Protein AF-A0A173Z2Z6-F1 (afdb_monomer_lite)

pLDDT: mean 86.47, std 11.41, range [49.81, 96.62]

Secondary structure (DSSP, 8-state):
---EEEE---TT---TTHHHHHHHHHHHHHHHT-EEEE----SSGGGTT--HHHHHHHHHTT--GGGBGGG-HHHHHHHS--

Foldseek 3Di:
DAAEEEDEQDPPDPDDPSLVVVLVVQLVCVVRVYAYEYAQPDPDPVSGPPCVVVVVSCVVNVHDPVSYQVPDPVSVVVVDDD

Organism: NCBI:txid418240

Radius of gyration: 13.09 Å; chains: 1; bounding box: 34×26×36 Å

Structure (mmCIF, N/CA/C/O backbone):
data_AF-A0A173Z2Z6-F1
#
_entry.id   AF-A0A173Z2Z6-F1
#
loop_
_atom_site.group_PDB
_atom_site.id
_atom_site.type_symbol
_atom_site.label_atom_id
_atom_site.label_alt_id
_atom_site.label_comp_id
_atom_site.label_asym_id
_atom_site.label_entity_id
_atom_site.label_seq_id
_atom_site.pdbx_PDB_ins_code
_atom_site.Cartn_x
_atom_site.Cartn_y
_atom_site.Cartn_z
_atom_site.occupancy
_atom_site.B_iso_or_equiv
_atom_site.auth_seq_id
_atom_site.auth_comp_id
_atom_site.auth_asym_id
_atom_site.auth_atom_id
_atom_site.pdbx_PDB_model_num
ATOM 1 N N . MET A 1 1 ? -19.258 -4.684 9.016 1.00 53.97 1 MET A N 1
ATOM 2 C CA . MET A 1 1 ? -17.918 -5.272 8.799 1.00 53.97 1 MET A CA 1
ATOM 3 C C . MET A 1 1 ? -17.314 -4.541 7.615 1.00 53.97 1 MET A C 1
ATOM 5 O O . MET A 1 1 ? -17.894 -4.628 6.543 1.00 53.97 1 MET A O 1
ATOM 9 N N . THR A 1 2 ? -16.268 -3.733 7.808 1.00 57.56 2 THR A N 1
ATOM 10 C CA . THR A 1 2 ? -15.618 -3.059 6.675 1.00 57.56 2 THR A CA 1
ATOM 11 C C . THR A 1 2 ? -14.907 -4.113 5.821 1.00 57.56 2 THR A C 1
ATOM 13 O O . THR A 1 2 ? -14.187 -4.945 6.386 1.00 57.56 2 THR A O 1
ATOM 16 N N . PRO A 1 3 ? -15.149 -4.161 4.499 1.00 65.00 3 PRO A N 1
ATOM 17 C CA . PRO A 1 3 ? -14.389 -5.029 3.609 1.00 65.00 3 PRO A CA 1
ATOM 18 C C . PRO A 1 3 ? -12.914 -4.615 3.638 1.00 65.00 3 PRO A C 1
ATOM 20 O O . PRO A 1 3 ? -12.591 -3.439 3.802 1.00 65.00 3 PRO A O 1
ATOM 23 N N . LYS A 1 4 ? -12.024 -5.603 3.535 1.00 67.38 4 LYS A N 1
ATOM 24 C CA . LYS A 1 4 ? -10.569 -5.425 3.583 1.00 67.38 4 LYS A CA 1
ATOM 25 C C . LYS A 1 4 ? -9.962 -6.153 2.401 1.00 67.38 4 LYS A C 1
ATOM 27 O O . LYS A 1 4 ? -10.411 -7.256 2.084 1.00 67.38 4 LYS A O 1
ATOM 32 N N . ILE A 1 5 ? -8.942 -5.565 1.793 1.00 75.62 5 ILE A N 1
ATOM 33 C CA . ILE A 1 5 ? -8.221 -6.179 0.678 1.00 75.62 5 ILE A CA 1
ATOM 34 C C . ILE A 1 5 ? -6.739 -6.250 1.050 1.00 75.62 5 ILE A C 1
ATOM 36 O O . ILE A 1 5 ? -6.147 -5.268 1.489 1.00 75.62 5 ILE A O 1
ATOM 40 N N . SER A 1 6 ? -6.137 -7.428 0.899 1.00 72.12 6 SER A N 1
ATOM 41 C CA . SER A 1 6 ? -4.679 -7.553 0.936 1.00 72.12 6 SER A CA 1
ATOM 42 C C . SER A 1 6 ? -4.143 -7.227 -0.454 1.00 72.12 6 SER A C 1
ATOM 44 O O . SER A 1 6 ? -4.604 -7.824 -1.429 1.00 72.12 6 SER A O 1
ATOM 46 N N . LEU A 1 7 ? -3.216 -6.274 -0.551 1.00 72.31 7 LEU A N 1
ATOM 47 C CA . LEU A 1 7 ? -2.602 -5.867 -1.810 1.00 72.31 7 LEU A CA 1
ATOM 48 C C . LEU A 1 7 ? -1.100 -6.149 -1.764 1.00 72.31 7 LEU A C 1
ATOM 50 O O . LEU A 1 7 ? -0.389 -5.747 -0.843 1.00 72.31 7 LEU A O 1
ATOM 54 N N . SER A 1 8 ? -0.620 -6.820 -2.805 1.00 66.06 8 SER A N 1
ATOM 55 C CA . SER A 1 8 ? 0.801 -6.948 -3.090 1.00 66.06 8 SER A CA 1
ATOM 56 C C . SER A 1 8 ? 1.052 -6.611 -4.552 1.00 66.06 8 SER A C 1
ATOM 58 O O . SER A 1 8 ? 0.319 -7.061 -5.436 1.00 66.06 8 SER A O 1
ATOM 60 N N . PHE A 1 9 ? 2.073 -5.793 -4.792 1.00 69.25 9 PHE A N 1
ATOM 61 C CA . PHE A 1 9 ? 2.421 -5.278 -6.108 1.00 69.25 9 PHE A CA 1
ATOM 62 C C . PHE A 1 9 ? 3.787 -5.825 -6.515 1.00 69.25 9 PHE A C 1
ATOM 64 O O . PHE A 1 9 ? 4.799 -5.479 -5.914 1.00 69.25 9 PHE A O 1
ATOM 71 N N . ASN A 1 10 ? 3.829 -6.657 -7.558 1.00 61.62 10 ASN A N 1
ATOM 72 C CA . ASN A 1 10 ? 5.059 -7.304 -8.015 1.00 61.62 10 ASN A CA 1
ATOM 73 C C . ASN A 1 10 ? 5.523 -6.738 -9.371 1.00 61.62 10 ASN A C 1
ATOM 75 O O . ASN A 1 10 ? 4.786 -6.775 -10.357 1.00 61.62 10 ASN A O 1
ATOM 79 N N . LEU A 1 11 ? 6.771 -6.255 -9.433 1.00 49.81 11 LEU A N 1
ATOM 80 C CA . LEU A 1 11 ? 7.422 -5.714 -10.641 1.00 49.81 11 LEU A CA 1
ATOM 81 C C . LEU A 1 11 ? 7.638 -6.752 -11.754 1.00 49.81 11 LEU A C 1
ATOM 83 O O . LEU A 1 11 ? 7.715 -6.384 -12.922 1.00 49.81 11 LEU A O 1
ATOM 87 N N . ARG A 1 12 ? 7.732 -8.038 -11.404 1.00 56.66 12 ARG A N 1
ATOM 88 C CA . ARG A 1 12 ? 7.869 -9.168 -12.339 1.00 56.66 12 ARG A CA 1
ATOM 89 C C . ARG A 1 12 ? 6.529 -9.830 -12.652 1.00 56.66 12 ARG A C 1
ATOM 91 O O . ARG A 1 12 ? 6.494 -10.898 -13.259 1.00 56.66 12 ARG A O 1
ATOM 98 N N . GLY A 1 13 ? 5.427 -9.223 -12.212 1.00 63.03 13 GLY A N 1
ATOM 99 C CA . GLY A 1 13 ? 4.095 -9.741 -12.467 1.00 63.03 13 GLY A CA 1
ATOM 100 C C . GLY A 1 13 ? 3.831 -9.843 -13.967 1.00 63.03 13 GLY A C 1
ATOM 101 O O . GLY A 1 13 ? 3.921 -8.862 -14.695 1.00 63.03 13 GLY A O 1
ATOM 102 N N . PHE A 1 14 ? 3.435 -11.026 -14.429 1.00 74.75 14 PHE A N 1
ATOM 103 C CA . PHE A 1 14 ? 3.110 -11.291 -15.837 1.00 74.75 14 PHE A CA 1
ATOM 104 C C . PHE A 1 14 ? 1.769 -10.675 -16.287 1.00 74.75 14 PHE A C 1
ATOM 106 O O . PHE A 1 14 ? 1.281 -10.967 -17.378 1.00 74.75 14 PHE A O 1
ATOM 113 N N . ARG A 1 15 ? 1.123 -9.866 -15.434 1.00 82.12 15 ARG A N 1
ATOM 114 C CA . ARG A 1 15 ? -0.200 -9.301 -15.708 1.00 82.12 15 ARG A CA 1
ATOM 115 C C . ARG A 1 15 ? -0.069 -8.096 -16.633 1.00 82.12 15 ARG A C 1
ATOM 117 O O . ARG A 1 15 ? 0.597 -7.115 -16.312 1.00 82.12 15 ARG A O 1
ATOM 124 N N . ILE A 1 16 ? -0.758 -8.170 -17.765 1.00 85.75 16 ILE A N 1
ATOM 125 C CA . ILE A 1 16 ? -0.891 -7.059 -18.708 1.00 85.75 16 ILE A CA 1
ATOM 126 C C . ILE A 1 16 ? -1.517 -5.862 -17.973 1.00 85.75 16 ILE A C 1
ATOM 128 O O . ILE A 1 16 ? -2.489 -6.036 -17.238 1.00 85.75 16 ILE A O 1
ATOM 132 N N . GLN A 1 17 ? -0.947 -4.666 -18.168 1.00 88.56 17 GLN A N 1
ATOM 133 C CA . GLN A 1 17 ? -1.423 -3.402 -17.574 1.00 88.56 17 GLN A CA 1
ATOM 134 C C . GLN A 1 17 ? -1.502 -3.418 -16.037 1.00 88.56 17 GLN A C 1
ATOM 136 O O . GLN A 1 17 ? -2.383 -2.803 -15.440 1.00 88.56 17 GLN A O 1
ATOM 141 N N . ALA A 1 18 ? -0.605 -4.155 -15.369 1.00 86.06 18 ALA A N 1
ATOM 142 C CA . ALA A 1 18 ? -0.601 -4.234 -13.908 1.00 86.06 18 ALA A CA 1
ATOM 143 C C . ALA A 1 18 ? -0.582 -2.842 -13.256 1.00 86.06 18 ALA A C 1
ATOM 145 O O . ALA A 1 18 ? -1.390 -2.581 -12.380 1.00 86.06 18 ALA A O 1
ATOM 146 N N . TYR A 1 19 ? 0.262 -1.923 -13.740 1.00 87.44 19 TYR A N 1
ATOM 147 C CA . TYR A 1 19 ? 0.395 -0.579 -13.166 1.00 87.44 19 TYR A CA 1
ATOM 148 C C . TYR A 1 19 ? -0.909 0.229 -13.220 1.00 87.44 19 TYR A C 1
ATOM 150 O O . TYR A 1 19 ? -1.341 0.796 -12.219 1.00 87.44 19 TYR A O 1
ATOM 158 N N . GLU A 1 20 ? -1.556 0.265 -14.382 1.00 90.75 20 GLU A N 1
ATOM 159 C CA . GLU A 1 20 ? -2.801 1.000 -14.590 1.00 90.75 20 GLU A CA 1
ATOM 160 C C . GLU A 1 20 ? -3.939 0.397 -13.761 1.00 90.75 20 GLU A C 1
ATOM 162 O O . GLU A 1 20 ? -4.727 1.127 -13.155 1.00 90.75 20 GLU A O 1
ATOM 167 N N . ASN A 1 21 ? -3.985 -0.934 -13.684 1.00 90.81 21 ASN A N 1
ATOM 168 C CA . ASN A 1 21 ? -4.959 -1.656 -12.874 1.00 90.81 21 ASN A CA 1
ATOM 169 C C . ASN A 1 21 ? -4.745 -1.402 -11.374 1.00 90.81 21 ASN A C 1
ATOM 171 O O . ASN A 1 21 ? -5.716 -1.160 -10.658 1.00 90.81 21 ASN A O 1
ATOM 175 N N . ASP A 1 22 ? -3.496 -1.386 -10.905 1.00 90.81 22 ASP A N 1
ATOM 176 C CA . ASP A 1 22 ? -3.135 -1.090 -9.514 1.00 90.81 22 ASP A CA 1
ATOM 177 C C . ASP A 1 22 ? -3.654 0.300 -9.105 1.00 90.81 22 ASP A C 1
ATOM 179 O O . ASP A 1 22 ? -4.326 0.451 -8.081 1.00 90.81 22 ASP A O 1
ATOM 183 N N . ILE A 1 23 ? -3.434 1.311 -9.955 1.00 92.75 23 ILE A N 1
ATOM 184 C CA . ILE A 1 23 ? -3.949 2.674 -9.754 1.00 92.75 23 ILE A CA 1
ATOM 185 C C . ILE A 1 23 ? -5.479 2.687 -9.683 1.00 92.75 23 ILE A C 1
ATOM 187 O O . ILE A 1 23 ? -6.054 3.347 -8.813 1.00 92.75 23 ILE A O 1
ATOM 191 N N . GLN A 1 24 ? -6.158 1.984 -10.594 1.00 94.00 24 GLN A N 1
ATOM 192 C CA . GLN A 1 24 ? -7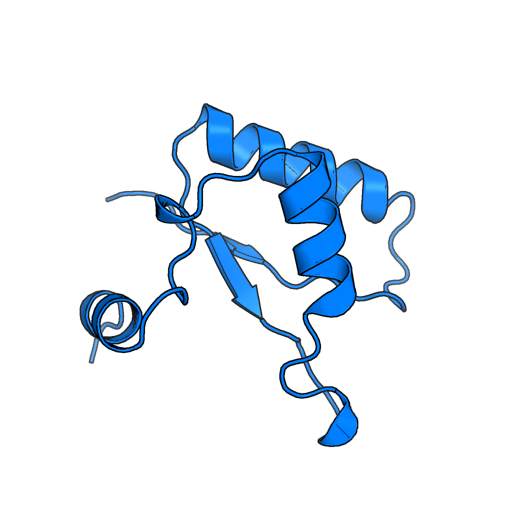.622 1.919 -10.601 1.00 94.00 24 GLN A CA 1
ATOM 193 C C . GLN A 1 24 ? -8.165 1.266 -9.329 1.00 94.00 24 GLN A C 1
ATOM 195 O O . GLN A 1 24 ? -9.092 1.800 -8.718 1.00 94.00 24 GLN A O 1
ATOM 200 N N . ILE A 1 25 ? -7.566 0.155 -8.896 1.00 92.75 25 ILE A N 1
ATOM 201 C CA . ILE A 1 25 ? -7.942 -0.545 -7.664 1.00 92.75 25 ILE A CA 1
ATOM 202 C C . ILE A 1 25 ? -7.771 0.377 -6.456 1.00 92.75 25 ILE A C 1
ATOM 204 O O . ILE A 1 25 ? -8.691 0.486 -5.644 1.00 92.75 25 ILE A O 1
ATOM 208 N N . LEU A 1 26 ? -6.646 1.088 -6.350 1.00 94.31 26 LEU A N 1
ATOM 209 C CA . LEU A 1 26 ? -6.400 2.008 -5.238 1.00 94.31 26 LEU A CA 1
ATOM 210 C C . LEU A 1 26 ? -7.402 3.168 -5.223 1.00 94.31 26 LEU A C 1
ATOM 212 O O . LEU A 1 26 ? -7.986 3.446 -4.178 1.00 94.31 26 LEU A O 1
ATOM 216 N N . LYS A 1 27 ? -7.702 3.780 -6.376 1.00 95.44 27 LYS A N 1
ATOM 217 C CA . LYS A 1 27 ? -8.740 4.824 -6.483 1.00 95.44 27 LYS A CA 1
ATOM 218 C C . LYS A 1 27 ? -10.118 4.319 -6.053 1.00 95.44 27 LYS A C 1
ATOM 220 O O . LYS A 1 27 ? -10.867 5.048 -5.401 1.00 95.44 27 LYS A O 1
ATOM 225 N N . LEU A 1 28 ? -10.460 3.074 -6.386 1.00 95.06 28 LEU A N 1
ATOM 226 C CA . LEU A 1 28 ? -11.699 2.447 -5.921 1.00 95.06 28 LEU A CA 1
ATOM 227 C C . LEU A 1 28 ? -11.669 2.207 -4.407 1.00 95.06 28 LEU A C 1
ATOM 229 O O . LEU A 1 28 ? -12.671 2.463 -3.744 1.00 95.06 28 LEU A O 1
ATOM 233 N N . CYS A 1 29 ? -10.535 1.785 -3.843 1.00 95.19 29 CYS A N 1
ATOM 234 C CA . CYS A 1 29 ? -10.397 1.618 -2.396 1.00 95.19 29 CYS A CA 1
ATOM 235 C C . CYS A 1 29 ? -10.631 2.939 -1.656 1.00 95.19 29 CYS A C 1
ATOM 237 O O . CYS A 1 29 ? -11.405 2.957 -0.702 1.00 95.19 29 CYS A O 1
ATOM 239 N N . VAL A 1 30 ? -10.070 4.049 -2.151 1.00 94.69 30 VAL A N 1
ATOM 240 C CA . VAL A 1 30 ? -10.344 5.394 -1.613 1.00 94.69 30 VAL A CA 1
ATOM 241 C C . VAL A 1 30 ? -11.830 5.733 -1.729 1.00 94.69 30 VAL A C 1
ATOM 243 O O . VAL A 1 30 ? -12.465 6.081 -0.736 1.00 94.69 30 VAL A O 1
ATOM 246 N N . LYS A 1 31 ? -12.419 5.562 -2.920 1.00 95.75 31 LYS A N 1
ATOM 247 C CA . LYS A 1 31 ? -13.835 5.867 -3.181 1.00 95.75 31 LYS A CA 1
ATOM 248 C C . LYS A 1 31 ? -14.796 5.119 -2.252 1.00 95.75 31 LYS A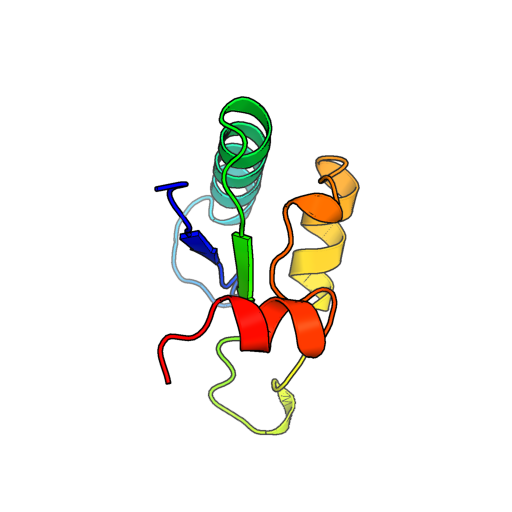 C 1
ATOM 250 O O . LYS A 1 31 ? -15.824 5.672 -1.872 1.00 95.75 31 LYS A O 1
ATOM 255 N N . TYR A 1 32 ? -14.495 3.864 -1.929 1.00 95.12 32 TYR A N 1
ATOM 256 C CA . TYR A 1 32 ? -15.361 3.002 -1.122 1.00 95.12 32 TYR A CA 1
ATOM 257 C C . TYR A 1 32 ? -14.920 2.879 0.345 1.00 95.12 32 TYR A C 1
ATOM 259 O O . TYR A 1 32 ? -15.535 2.117 1.091 1.00 95.12 32 TYR A O 1
ATOM 267 N N . GLY A 1 33 ? -13.881 3.607 0.772 1.00 94.00 33 GLY A N 1
ATOM 268 C CA . GLY A 1 33 ? -13.353 3.543 2.139 1.00 94.00 33 GLY A CA 1
ATOM 269 C C . GLY A 1 33 ? -12.839 2.152 2.528 1.00 94.00 33 GLY A C 1
ATOM 270 O O . GLY A 1 33 ? -13.019 1.714 3.665 1.00 94.00 33 GLY A O 1
ATOM 271 N N . VAL A 1 34 ? -12.264 1.424 1.570 1.00 94.25 34 VAL A N 1
ATOM 272 C CA . VAL A 1 34 ? -11.747 0.066 1.771 1.00 94.25 34 VAL A CA 1
ATOM 273 C C . VAL A 1 34 ? -10.323 0.146 2.300 1.00 94.25 34 VAL A C 1
ATOM 275 O O . VAL A 1 34 ? -9.454 0.754 1.679 1.00 94.25 34 VAL A O 1
ATOM 278 N N . GLU A 1 35 ? -10.082 -0.508 3.434 1.00 93.12 35 GLU A N 1
ATOM 279 C CA . GLU A 1 35 ? -8.739 -0.624 3.996 1.00 93.12 35 GLU A CA 1
ATOM 280 C C . GLU A 1 35 ? -7.886 -1.608 3.179 1.00 93.12 35 GLU A C 1
ATOM 282 O O . GLU A 1 35 ? -8.354 -2.690 2.796 1.00 93.12 35 GLU A O 1
ATOM 287 N N . ILE A 1 36 ? -6.614 -1.256 2.988 1.00 93.31 36 ILE A N 1
ATOM 288 C CA . ILE A 1 36 ? -5.612 -2.075 2.308 1.00 93.31 36 ILE A CA 1
ATOM 289 C C . ILE A 1 36 ? -4.514 -2.517 3.277 1.00 93.31 36 ILE A C 1
ATOM 291 O O . ILE A 1 36 ? -4.186 -1.824 4.240 1.00 93.31 36 ILE A O 1
ATOM 295 N N . MET A 1 37 ? -3.910 -3.669 3.012 1.00 92.06 37 MET A N 1
ATOM 296 C CA . MET A 1 37 ? -2.701 -4.122 3.700 1.00 92.06 37 MET A CA 1
ATOM 297 C C . MET A 1 37 ? -1.582 -4.297 2.683 1.00 92.06 37 MET A C 1
ATOM 299 O O . MET A 1 37 ? -1.812 -4.925 1.652 1.00 92.06 37 MET A O 1
ATOM 303 N N . LEU A 1 38 ? -0.401 -3.747 2.970 1.00 91.69 38 LEU A N 1
ATOM 304 C CA . LEU A 1 38 ? 0.754 -3.835 2.077 1.00 91.69 38 LEU A CA 1
ATOM 305 C C . LEU A 1 38 ? 1.566 -5.094 2.389 1.00 91.69 38 LEU A C 1
ATOM 307 O O . LEU A 1 38 ? 1.970 -5.296 3.534 1.00 91.69 38 LEU A O 1
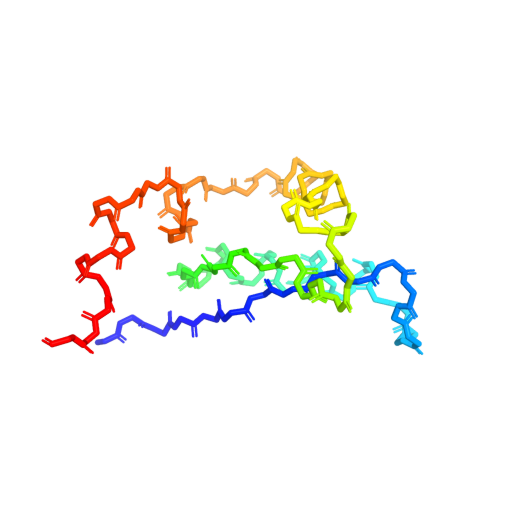ATOM 311 N N . GLY A 1 39 ? 1.839 -5.914 1.378 1.00 90.69 39 GLY A N 1
ATOM 312 C CA . GLY A 1 39 ? 2.734 -7.067 1.485 1.00 90.69 39 GLY A CA 1
ATOM 313 C C . GLY A 1 39 ? 3.771 -7.069 0.367 1.00 90.69 39 GLY A C 1
ATOM 314 O O . GLY A 1 39 ? 3.422 -6.827 -0.788 1.00 90.69 39 GLY A O 1
ATOM 315 N N . SER A 1 40 ? 5.034 -7.355 0.696 1.00 88.06 40 SER A N 1
ATOM 316 C CA . SER A 1 40 ? 6.101 -7.443 -0.312 1.00 88.06 40 SER A CA 1
ATOM 317 C C . SER A 1 40 ? 5.990 -8.699 -1.181 1.00 88.06 40 SER A C 1
ATOM 319 O O . SER A 1 40 ? 6.569 -8.734 -2.257 1.00 88.06 40 SER A O 1
ATOM 321 N N . ASP A 1 41 ? 5.248 -9.721 -0.721 1.00 86.81 41 ASP A N 1
ATOM 322 C CA . ASP A 1 41 ? 5.146 -11.038 -1.381 1.00 86.81 41 ASP A CA 1
ATOM 323 C C . ASP A 1 41 ? 6.531 -11.610 -1.735 1.00 86.81 41 ASP A C 1
ATOM 325 O O . ASP A 1 41 ? 6.790 -12.169 -2.804 1.00 86.81 41 ASP A O 1
ATOM 329 N N . ALA A 1 42 ? 7.464 -11.398 -0.804 1.00 88.88 42 ALA A N 1
ATOM 330 C CA . ALA A 1 42 ? 8.852 -11.774 -0.955 1.00 88.88 42 ALA A CA 1
ATOM 331 C C . ALA A 1 42 ? 8.991 -13.299 -0.977 1.00 88.88 42 ALA A C 1
ATOM 333 O O . ALA A 1 42 ? 8.576 -13.990 -0.047 1.00 88.88 42 ALA A O 1
ATOM 334 N N . HIS A 1 43 ? 9.623 -13.808 -2.033 1.00 89.06 43 HIS A N 1
ATOM 335 C CA . HIS A 1 43 ? 10.001 -15.219 -2.165 1.00 89.06 43 HIS A CA 1
ATOM 336 C C . HIS A 1 43 ? 11.490 -15.445 -1.853 1.00 89.06 43 HIS A C 1
ATOM 338 O O . HIS A 1 43 ? 11.971 -16.579 -1.877 1.00 89.06 43 HIS A O 1
ATOM 344 N N . ARG A 1 44 ? 12.222 -14.361 -1.576 1.00 88.88 44 ARG A N 1
ATOM 345 C CA . ARG A 1 44 ? 13.627 -14.336 -1.176 1.00 88.88 44 ARG A CA 1
ATOM 346 C C . ARG A 1 44 ? 13.822 -13.319 -0.058 1.00 88.88 44 ARG A C 1
ATOM 348 O O . ARG A 1 44 ? 13.055 -12.366 0.049 1.00 88.88 44 ARG A O 1
ATOM 355 N N . GLU A 1 45 ? 14.845 -13.521 0.764 1.00 94.06 45 GLU A N 1
ATOM 356 C CA . GLU A 1 45 ? 15.134 -12.655 1.914 1.00 94.06 45 GLU A CA 1
ATOM 357 C C . GLU A 1 45 ? 15.426 -11.206 1.514 1.00 94.06 45 GLU A C 1
ATOM 359 O O . GLU A 1 45 ? 15.039 -10.284 2.227 1.00 94.06 45 GLU A O 1
ATOM 364 N N . GLU A 1 46 ? 16.035 -11.004 0.344 1.00 91.56 46 GLU A N 1
ATOM 365 C CA . GLU A 1 46 ? 16.420 -9.678 -0.140 1.00 91.56 46 GLU A CA 1
ATOM 366 C C . GLU A 1 46 ? 15.207 -8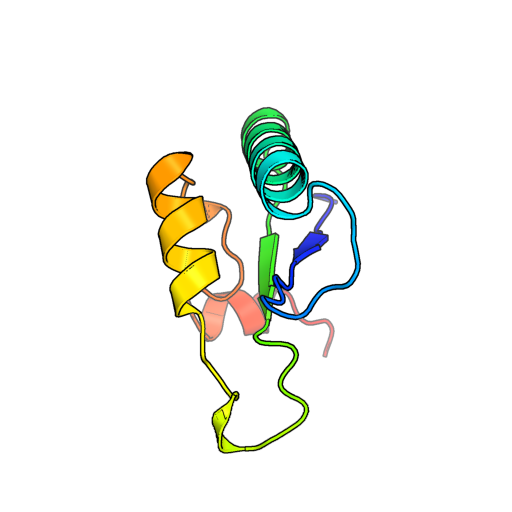.817 -0.537 1.00 91.56 46 GLU A C 1
ATOM 368 O O . GLU A 1 46 ? 15.293 -7.592 -0.524 1.00 91.56 46 GLU A O 1
ATOM 373 N N . ASP A 1 47 ? 14.073 -9.453 -0.848 1.00 89.00 47 ASP A N 1
ATOM 374 C CA . ASP A 1 47 ? 12.837 -8.788 -1.277 1.00 89.00 47 ASP A CA 1
ATOM 375 C C . ASP A 1 47 ? 11.914 -8.445 -0.084 1.00 89.00 47 ASP A C 1
ATOM 377 O O . ASP A 1 47 ? 10.859 -7.818 -0.241 1.00 89.00 47 ASP A O 1
ATOM 381 N N . VAL A 1 48 ? 12.250 -8.896 1.132 1.00 91.62 48 VAL A N 1
ATOM 382 C CA . VAL A 1 48 ? 11.412 -8.687 2.320 1.00 91.62 48 VAL A CA 1
ATOM 383 C C . VAL A 1 48 ? 11.355 -7.201 2.659 1.00 91.62 48 VAL A C 1
ATOM 385 O O . VAL A 1 48 ? 12.363 -6.574 2.969 1.00 91.62 48 VAL A O 1
ATOM 388 N N . GLY A 1 49 ? 10.143 -6.645 2.658 1.00 89.56 49 GLY A N 1
ATOM 389 C CA . GLY A 1 49 ? 9.927 -5.235 2.977 1.00 89.56 49 GLY A CA 1
ATOM 390 C C . GLY A 1 49 ? 10.257 -4.263 1.843 1.00 89.56 49 GLY A C 1
ATOM 391 O O . GLY A 1 49 ? 10.193 -3.057 2.072 1.00 89.56 49 GLY A O 1
ATOM 392 N N . ASP A 1 50 ? 10.557 -4.740 0.629 1.00 90.38 50 ASP A N 1
ATOM 393 C CA . ASP A 1 50 ? 10.639 -3.846 -0.527 1.00 90.38 50 ASP A CA 1
ATOM 394 C C . ASP A 1 50 ? 9.236 -3.350 -0.911 1.00 90.38 50 ASP A C 1
ATOM 396 O O . ASP A 1 50 ? 8.417 -4.064 -1.495 1.00 90.38 50 ASP A O 1
ATOM 400 N N . PHE A 1 51 ? 8.959 -2.094 -0.561 1.00 90.06 51 PHE A N 1
ATOM 401 C CA . PHE A 1 51 ? 7.727 -1.388 -0.908 1.00 90.06 51 PHE A CA 1
ATOM 402 C C . PHE A 1 51 ? 7.951 -0.255 -1.913 1.00 90.06 51 PHE A C 1
ATOM 404 O O . PHE A 1 51 ? 7.034 0.530 -2.149 1.00 90.06 51 PHE A O 1
ATOM 411 N N . THR A 1 52 ? 9.120 -0.178 -2.556 1.00 89.62 52 THR A N 1
ATOM 412 C CA . THR A 1 52 ? 9.527 0.960 -3.401 1.00 89.62 52 THR A CA 1
ATOM 413 C C . THR A 1 52 ? 8.475 1.318 -4.458 1.00 89.62 52 THR A C 1
ATOM 415 O O . THR A 1 52 ? 8.116 2.483 -4.647 1.00 89.62 52 THR A O 1
ATOM 418 N N . ARG A 1 53 ? 7.927 0.309 -5.147 1.00 83.50 53 ARG A N 1
ATOM 419 C CA . ARG A 1 53 ? 6.872 0.507 -6.155 1.00 83.50 53 ARG A CA 1
ATOM 420 C C . ARG A 1 53 ? 5.540 0.890 -5.522 1.00 83.50 53 ARG A C 1
ATOM 422 O O . ARG A 1 53 ? 4.872 1.793 -6.019 1.00 83.50 53 ARG A O 1
ATOM 429 N N . THR A 1 54 ? 5.155 0.188 -4.464 1.00 89.25 54 THR A N 1
ATOM 430 C CA . THR A 1 54 ? 3.908 0.433 -3.742 1.00 89.25 54 THR A CA 1
ATOM 431 C C . THR A 1 54 ? 3.859 1.876 -3.256 1.00 89.25 54 THR A C 1
ATOM 433 O O . THR A 1 54 ? 2.897 2.579 -3.543 1.00 89.25 54 THR A O 1
ATOM 436 N N . GLU A 1 55 ? 4.934 2.368 -2.640 1.00 91.25 55 GLU A N 1
ATOM 437 C CA . GLU A 1 55 ? 5.050 3.762 -2.211 1.00 91.25 55 GLU A CA 1
ATOM 438 C C . GLU A 1 55 ? 4.936 4.751 -3.372 1.00 91.25 55 GLU A C 1
ATOM 440 O O . GLU A 1 55 ? 4.291 5.789 -3.229 1.00 91.25 55 GLU A O 1
ATOM 445 N N . LYS A 1 56 ? 5.528 4.446 -4.534 1.00 91.62 56 LYS A N 1
ATOM 446 C CA . LYS A 1 56 ? 5.404 5.296 -5.725 1.00 91.62 56 LYS A CA 1
ATOM 447 C C . LYS A 1 56 ? 3.946 5.431 -6.172 1.00 91.62 56 LYS A C 1
ATOM 449 O O . LYS A 1 56 ? 3.496 6.547 -6.417 1.00 91.62 56 LYS A O 1
ATOM 454 N N . ILE A 1 57 ? 3.216 4.319 -6.270 1.00 92.25 57 ILE A N 1
ATOM 455 C CA . ILE A 1 57 ? 1.821 4.331 -6.732 1.00 92.25 57 ILE A CA 1
ATOM 456 C C . ILE A 1 57 ? 0.909 4.972 -5.679 1.00 92.25 57 ILE A C 1
ATOM 458 O O . ILE A 1 57 ? 0.045 5.769 -6.036 1.00 92.25 57 ILE A O 1
ATOM 462 N N . LEU A 1 58 ? 1.125 4.688 -4.389 1.00 94.19 58 LEU A N 1
ATOM 463 C CA . LEU A 1 58 ? 0.381 5.324 -3.297 1.00 94.19 58 LEU A CA 1
ATOM 464 C C . LEU A 1 58 ? 0.546 6.851 -3.318 1.00 94.19 58 LEU A C 1
ATOM 466 O O . LEU A 1 58 ? -0.441 7.560 -3.153 1.00 94.19 58 LEU A O 1
ATOM 470 N N . LYS A 1 59 ? 1.759 7.355 -3.590 1.00 95.00 59 LYS A N 1
ATOM 471 C CA . LYS A 1 59 ? 2.014 8.795 -3.774 1.00 95.00 59 LYS A CA 1
ATOM 472 C C . LYS A 1 59 ? 1.304 9.361 -5.006 1.00 95.00 59 LYS A C 1
ATOM 474 O O . LYS A 1 59 ? 0.760 10.453 -4.935 1.00 95.00 59 LYS A O 1
ATOM 479 N N . GLU A 1 60 ? 1.292 8.638 -6.127 1.00 95.19 60 GLU A N 1
ATOM 480 C CA . GLU A 1 60 ? 0.630 9.094 -7.360 1.00 95.19 60 GLU A CA 1
ATOM 481 C C . GLU A 1 60 ? -0.892 9.229 -7.204 1.00 95.19 60 GLU A C 1
ATOM 483 O O . GLU A 1 60 ? -1.497 10.130 -7.784 1.00 95.19 60 GLU A O 1
ATOM 488 N N . VAL A 1 61 ? -1.520 8.347 -6.422 1.00 95.12 61 VAL A N 1
ATOM 489 C CA . VAL A 1 61 ? -2.970 8.389 -6.171 1.00 95.12 61 VAL A CA 1
ATOM 490 C C . VAL A 1 61 ? -3.358 9.206 -4.936 1.00 95.12 61 VAL A C 1
ATOM 492 O O . VAL A 1 61 ? -4.544 9.242 -4.620 1.00 95.12 61 VAL A O 1
ATOM 495 N N . ASP A 1 62 ? -2.384 9.828 -4.263 1.00 96.62 62 ASP A N 1
ATOM 496 C CA . ASP A 1 62 ? -2.545 10.530 -2.982 1.00 96.62 62 ASP A CA 1
ATOM 497 C C . ASP A 1 62 ? -3.313 9.674 -1.957 1.00 96.62 62 ASP A C 1
ATOM 499 O O . ASP A 1 62 ? -4.379 10.032 -1.453 1.00 96.62 62 ASP A O 1
ATOM 503 N N . PHE A 1 63 ? -2.827 8.442 -1.753 1.00 96.06 63 PHE A N 1
ATOM 504 C CA . PHE A 1 63 ? -3.560 7.442 -0.988 1.00 96.06 63 PHE A CA 1
ATOM 505 C C . PHE A 1 63 ? -3.600 7.797 0.511 1.00 96.06 63 PHE A C 1
ATOM 507 O O . PHE A 1 63 ? -2.542 7.972 1.119 1.00 96.06 63 PHE A O 1
ATOM 514 N N . PRO A 1 64 ? -4.787 7.808 1.140 1.00 96.62 64 PRO A N 1
ATOM 515 C CA . PRO A 1 64 ? -4.950 8.098 2.560 1.00 96.62 64 PRO A CA 1
ATOM 516 C C . PRO A 1 64 ? -4.274 7.043 3.445 1.00 96.62 64 PRO A C 1
ATOM 518 O O . PRO A 1 64 ? -4.619 5.856 3.413 1.00 96.62 64 PRO A O 1
ATOM 521 N N . GLU A 1 65 ? -3.331 7.475 4.281 1.00 94.69 65 GLU A N 1
ATOM 522 C CA . GLU A 1 65 ? -2.580 6.588 5.176 1.00 94.69 65 GLU A CA 1
ATOM 523 C C . GLU A 1 65 ? -3.490 5.890 6.202 1.00 94.69 65 GLU A C 1
ATOM 525 O O . GLU A 1 65 ? -3.231 4.754 6.604 1.00 94.69 65 GLU A O 1
ATOM 530 N N . GLU A 1 66 ? -4.611 6.504 6.590 1.00 94.56 66 GLU A N 1
ATOM 531 C CA . GLU A 1 66 ? -5.583 5.915 7.512 1.00 94.56 66 GLU A CA 1
ATOM 532 C C . GLU A 1 66 ? -6.244 4.640 6.970 1.00 94.56 66 GLU A C 1
ATOM 534 O O . GLU A 1 66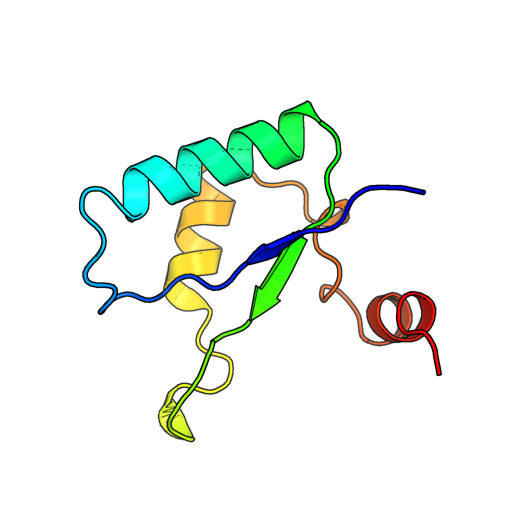 ? -6.664 3.790 7.764 1.00 94.56 66 GLU A O 1
ATOM 539 N N . LEU A 1 67 ? -6.285 4.472 5.642 1.00 94.44 67 LEU A N 1
ATOM 540 C CA . LEU A 1 67 ? -6.774 3.257 4.992 1.00 94.44 67 LEU A CA 1
ATOM 541 C C . LEU A 1 67 ? -5.703 2.158 4.912 1.00 94.44 67 LEU A C 1
ATOM 543 O O . LEU A 1 67 ? -6.019 1.042 4.501 1.00 94.44 67 LEU A O 1
ATOM 547 N N . ILE A 1 68 ? -4.461 2.409 5.338 1.00 94.25 68 ILE A N 1
ATOM 548 C CA . ILE A 1 68 ? -3.391 1.404 5.371 1.00 94.25 68 ILE A CA 1
ATOM 549 C C . ILE A 1 68 ? -3.387 0.695 6.730 1.00 94.25 68 ILE A C 1
ATOM 551 O O . ILE A 1 68 ? -3.130 1.287 7.780 1.00 94.25 68 ILE A O 1
ATOM 555 N N . VAL A 1 69 ? -3.646 -0.614 6.737 1.00 92.56 69 VAL A N 1
ATOM 556 C CA . VAL A 1 69 ? -3.737 -1.420 7.966 1.00 92.56 69 VAL A CA 1
ATOM 557 C C . VAL A 1 69 ? -2.379 -1.549 8.658 1.00 92.56 69 VAL A C 1
ATOM 559 O O . VAL A 1 69 ? -2.283 -1.388 9.872 1.00 92.56 69 VAL A O 1
ATOM 562 N N . ASN A 1 70 ? -1.308 -1.819 7.915 1.00 92.06 70 ASN A N 1
ATOM 563 C CA . ASN A 1 70 ? 0.027 -2.038 8.477 1.00 92.06 70 ASN A CA 1
ATOM 564 C C . ASN A 1 70 ? 0.857 -0.768 8.702 1.00 92.06 70 ASN A C 1
ATOM 566 O O . ASN A 1 70 ? 2.073 -0.858 8.827 1.00 92.06 70 ASN A O 1
ATOM 570 N N . ARG A 1 71 ? 0.202 0.389 8.862 1.00 93.06 71 ARG A N 1
ATOM 571 C CA . ARG A 1 71 ? 0.844 1.644 9.298 1.00 93.06 71 ARG A CA 1
ATOM 572 C C . ARG A 1 71 ? 1.349 1.611 10.746 1.00 93.06 71 ARG A C 1
ATOM 574 O O . ARG A 1 71 ? 2.210 2.392 11.128 1.00 93.06 71 ARG A O 1
ATOM 581 N N . SER A 1 72 ? 0.808 0.720 11.585 1.00 93.69 72 SER A N 1
ATOM 582 C CA . SER A 1 72 ? 1.320 0.506 12.940 1.00 93.69 72 SER A CA 1
ATOM 583 C C . SER A 1 72 ? 1.115 -0.926 13.425 1.00 93.69 72 SER A C 1
ATOM 585 O O . SER A 1 72 ? 0.119 -1.585 13.115 1.00 93.69 72 SER A O 1
ATOM 587 N N . LEU A 1 73 ? 2.044 -1.395 14.260 1.00 91.88 73 LEU A N 1
ATOM 588 C CA . LEU A 1 73 ? 1.978 -2.731 14.849 1.00 91.88 73 LEU A CA 1
ATOM 589 C C . LEU A 1 73 ? 0.714 -2.929 15.700 1.00 91.88 73 LEU A C 1
ATOM 591 O O . LEU A 1 73 ? 0.091 -3.989 15.647 1.00 91.88 73 LEU 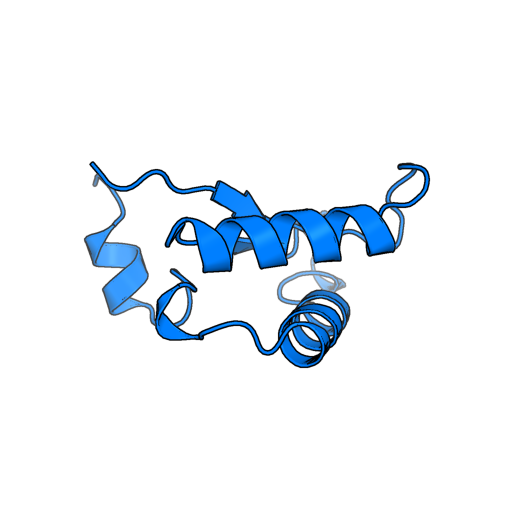A O 1
ATOM 595 N N . SER A 1 74 ? 0.332 -1.921 16.489 1.00 92.94 74 SER A N 1
ATOM 596 C CA . SER A 1 74 ? -0.863 -1.983 17.336 1.00 92.94 74 SER A CA 1
ATOM 597 C C . SER A 1 74 ? -2.137 -2.077 16.501 1.00 92.94 74 SER A C 1
ATOM 599 O O . SER A 1 74 ? -3.026 -2.861 16.830 1.00 92.94 74 SER A O 1
ATOM 601 N N . TYR A 1 75 ? -2.208 -1.343 15.388 1.00 90.88 75 TYR A N 1
ATOM 602 C CA . TYR A 1 75 ? -3.367 -1.386 14.507 1.00 90.88 75 TYR A CA 1
ATOM 603 C C . TYR A 1 75 ? -3.528 -2.754 13.847 1.00 90.88 75 TYR A C 1
ATOM 605 O O . TYR A 1 75 ? -4.628 -3.305 13.859 1.00 90.88 75 TYR A O 1
ATOM 613 N N . VAL A 1 76 ? -2.434 -3.342 13.349 1.00 91.44 76 VAL A N 1
ATOM 614 C CA . VAL A 1 76 ? -2.447 -4.703 12.788 1.00 91.44 76 VAL A CA 1
ATOM 615 C C . VAL A 1 76 ? -2.930 -5.704 13.832 1.00 91.44 76 VAL A C 1
ATOM 617 O O . VAL A 1 76 ? -3.871 -6.448 13.564 1.00 91.44 76 VAL A O 1
ATOM 620 N N . LYS A 1 77 ? -2.346 -5.691 15.038 1.00 90.50 77 LYS A N 1
ATOM 621 C CA . LYS A 1 77 ? -2.720 -6.615 16.122 1.00 90.50 77 LYS A CA 1
ATOM 622 C C . LYS A 1 77 ? -4.207 -6.539 16.467 1.00 90.50 77 LYS A C 1
ATOM 624 O O . LYS A 1 77 ? -4.843 -7.577 16.586 1.00 90.50 77 LYS A O 1
ATOM 629 N N . ASN A 1 78 ? -4.779 -5.337 16.522 1.00 89.44 78 ASN A N 1
ATOM 630 C CA . ASN A 1 78 ? -6.208 -5.138 16.791 1.00 89.44 78 ASN A CA 1
ATOM 631 C C . ASN A 1 78 ? -7.134 -5.657 15.674 1.00 89.44 78 ASN A C 1
ATOM 633 O O . ASN A 1 78 ? -8.348 -5.736 15.864 1.00 89.44 78 ASN A O 1
ATOM 637 N N . ARG A 1 79 ? -6.602 -5.958 14.483 1.00 84.94 79 ARG A N 1
ATOM 638 C CA . ARG A 1 79 ? -7.366 -6.459 13.331 1.00 84.94 79 ARG A CA 1
ATOM 639 C C . ARG A 1 79 ? -7.144 -7.941 13.046 1.00 84.94 79 ARG A C 1
ATOM 641 O O . ARG A 1 79 ? -7.896 -8.490 12.236 1.00 84.94 79 ARG A O 1
ATOM 648 N N . LEU A 1 80 ? -6.164 -8.567 13.694 1.00 85.06 80 LEU A N 1
ATOM 649 C CA . LEU A 1 80 ? -5.966 -10.009 13.666 1.00 85.06 80 LEU A CA 1
ATOM 650 C C . LEU A 1 80 ? -6.977 -10.677 14.601 1.00 85.06 80 LEU A C 1
ATOM 652 O O . LEU A 1 80 ? -7.251 -10.191 15.694 1.00 85.06 80 LEU A O 1
ATOM 656 N N . ARG A 1 81 ? -7.546 -11.796 14.154 1.00 76.81 81 ARG A N 1
ATOM 657 C CA . ARG A 1 81 ? -8.299 -12.695 15.029 1.00 76.81 81 ARG A CA 1
ATOM 658 C C . ARG A 1 81 ? -7.288 -13.679 15.605 1.00 76.81 81 ARG A C 1
ATOM 660 O O . ARG A 1 81 ? -6.868 -14.580 14.884 1.00 76.81 81 ARG A O 1
ATOM 667 N N . VAL A 1 82 ? -6.856 -13.444 16.838 1.00 61.38 82 VAL A N 1
ATOM 668 C CA . VAL A 1 82 ? -6.023 -14.359 17.634 1.00 61.38 82 VAL A CA 1
ATOM 669 C C . VAL A 1 82 ? -6.771 -14.769 18.886 1.00 61.38 82 VAL A C 1
ATOM 671 O O . VAL A 1 82 ? -7.565 -13.934 19.378 1.00 61.38 82 VAL A O 1
#

Sequence (82 aa):
MTPKISLSFNLRGFRIQAYENDIQILKLCVKYGVEIMLGSDAHREEDVGDFTRTEKILKEVDFPEELIVNRSLSYVKNRLRV

InterPro domains:
  IPR016195 Polymerase/histidinol phosphatase-like [SSF89550] (6-80)